Protein AF-A0AAN0MCK5-F1 (afdb_monomer_lite)

Secondary structure (DSSP, 8-state):
--EEEEEHHHHHHTHHHHHHHHTTS--EEEEGGGTSS-----HHHHHHTTT--SSEEEEE-S-HHHHHHHS-SEETTEES-EE---HHHHHHH-S--

Structure (mmCIF, N/CA/C/O backbone):
data_AF-A0AAN0MCK5-F1
#
_entry.id   AF-A0AAN0MCK5-F1
#
loop_
_atom_site.group_PDB
_atom_site.id
_atom_site.type_symbol
_atom_site.label_atom_id
_atom_site.label_alt_id
_atom_site.label_comp_id
_atom_site.label_asym_id
_atom_site.label_entity_id
_atom_site.label_seq_id
_atom_site.pdbx_PDB_ins_code
_atom_site.Cartn_x
_atom_site.Cartn_y
_atom_site.Cartn_z
_atom_site.occupancy
_atom_site.B_iso_or_equiv
_atom_site.auth_seq_id
_atom_site.auth_comp_id
_atom_site.auth_asym_id
_atom_site.auth_atom_id
_atom_site.pdbx_PDB_model_num
ATOM 1 N N . MET A 1 1 ? -9.909 -4.199 -9.784 1.00 79.94 1 MET A N 1
ATOM 2 C CA . MET A 1 1 ? -9.419 -4.441 -8.418 1.00 79.94 1 MET A CA 1
ATOM 3 C C . MET A 1 1 ? -8.508 -3.296 -8.024 1.00 79.94 1 MET A C 1
ATOM 5 O O . MET A 1 1 ? -7.675 -2.918 -8.843 1.00 79.94 1 MET A O 1
ATOM 9 N N . PRO A 1 2 ? -8.704 -2.712 -6.841 1.00 86.69 2 PRO A N 1
ATOM 10 C CA . PRO A 1 2 ? -7.856 -1.648 -6.333 1.00 86.69 2 PRO A CA 1
ATOM 11 C C . PRO A 1 2 ? -6.509 -2.187 -5.856 1.00 86.69 2 PRO A C 1
ATOM 13 O O . PRO A 1 2 ? -6.416 -3.113 -5.049 1.00 86.69 2 PRO A O 1
ATOM 16 N N . ILE A 1 3 ? -5.456 -1.566 -6.371 1.00 91.94 3 ILE A N 1
ATOM 17 C CA . ILE A 1 3 ? -4.081 -1.804 -5.962 1.00 91.94 3 ILE A CA 1
ATOM 18 C C . ILE A 1 3 ? -3.513 -0.448 -5.591 1.00 91.94 3 ILE A C 1
ATOM 20 O O . ILE A 1 3 ? -3.595 0.496 -6.378 1.00 91.94 3 ILE A O 1
ATOM 24 N N . VAL A 1 4 ? -2.951 -0.348 -4.395 1.00 95.50 4 VAL A N 1
ATOM 25 C CA . VAL A 1 4 ? -2.307 0.876 -3.935 1.00 95.50 4 VAL A CA 1
ATOM 26 C C . VAL A 1 4 ? -0.829 0.634 -3.698 1.00 95.50 4 VAL A C 1
ATOM 28 O O . VAL A 1 4 ? -0.400 -0.495 -3.446 1.00 95.50 4 VAL A O 1
ATOM 31 N N . ALA A 1 5 ? -0.054 1.704 -3.777 1.00 96.06 5 ALA A N 1
ATOM 32 C CA . ALA A 1 5 ? 1.369 1.689 -3.519 1.00 96.06 5 ALA A CA 1
ATOM 33 C C . ALA A 1 5 ? 1.747 2.710 -2.448 1.00 96.06 5 ALA A C 1
ATOM 35 O O . ALA A 1 5 ? 1.192 3.809 -2.391 1.00 96.06 5 ALA A O 1
ATOM 36 N N . MET A 1 6 ? 2.720 2.346 -1.622 1.00 97.31 6 MET A N 1
ATOM 37 C CA . MET A 1 6 ? 3.314 3.224 -0.617 1.00 97.31 6 MET A CA 1
ATOM 38 C C . MET A 1 6 ? 4.790 2.873 -0.392 1.00 97.31 6 MET A C 1
ATOM 40 O O . MET A 1 6 ? 5.194 1.745 -0.682 1.00 97.31 6 MET A O 1
ATOM 44 N N . PRO A 1 7 ? 5.612 3.796 0.126 1.00 97.19 7 PRO A N 1
ATOM 45 C CA . PRO A 1 7 ? 6.955 3.466 0.589 1.00 97.19 7 PRO A CA 1
ATOM 46 C C . PRO A 1 7 ? 6.937 2.424 1.719 1.00 97.19 7 PRO A C 1
ATOM 48 O O . PRO A 1 7 ? 6.007 2.374 2.525 1.00 97.19 7 PRO A O 1
ATOM 51 N N . GLU A 1 8 ? 7.988 1.616 1.830 1.00 96.12 8 GLU A N 1
ATOM 52 C CA . GLU A 1 8 ? 8.149 0.614 2.895 1.00 96.12 8 GLU A CA 1
ATOM 53 C C . GLU A 1 8 ? 8.065 1.203 4.312 1.00 96.12 8 GLU A C 1
ATOM 55 O O . GLU A 1 8 ? 7.480 0.595 5.216 1.00 96.12 8 GLU A O 1
ATOM 60 N N . GLN A 1 9 ? 8.588 2.412 4.515 1.00 97.25 9 GLN A N 1
ATOM 61 C CA . GLN A 1 9 ? 8.455 3.116 5.792 1.00 97.25 9 GLN A CA 1
ATOM 62 C C . GLN A 1 9 ? 6.996 3.466 6.108 1.00 97.25 9 GLN A C 1
ATOM 64 O O . GLN A 1 9 ? 6.540 3.245 7.233 1.00 97.25 9 GLN A O 1
ATOM 69 N N . THR A 1 10 ? 6.233 3.915 5.108 1.00 97.56 10 THR A N 1
ATOM 70 C CA . THR A 1 10 ? 4.795 4.169 5.250 1.00 97.56 10 THR A CA 1
ATOM 71 C C . THR A 1 10 ? 4.031 2.882 5.557 1.00 97.56 10 THR A C 1
ATOM 73 O O . THR A 1 10 ? 3.201 2.866 6.465 1.00 97.56 10 THR A O 1
ATOM 76 N N . LEU A 1 11 ? 4.361 1.777 4.878 1.00 97.25 11 LEU A N 1
ATOM 77 C CA . LEU A 1 11 ? 3.793 0.460 5.179 1.00 97.25 11 LEU A CA 1
ATOM 78 C C . LEU A 1 11 ? 4.056 0.064 6.639 1.00 97.25 11 LEU A C 1
ATOM 80 O O . LEU A 1 11 ? 3.148 -0.387 7.331 1.00 97.25 11 LEU A O 1
ATOM 84 N N . SER A 1 12 ? 5.287 0.257 7.117 1.00 97.06 12 SER A N 1
ATOM 85 C CA . SER A 1 12 ? 5.683 -0.071 8.491 1.00 97.06 12 SER A CA 1
ATOM 86 C C . SER A 1 12 ? 4.895 0.740 9.520 1.00 97.06 12 SER A C 1
ATOM 88 O O . SER A 1 12 ? 4.426 0.184 10.510 1.00 97.06 12 SER A O 1
ATOM 90 N N . ARG A 1 13 ? 4.674 2.033 9.255 1.00 96.38 13 ARG A N 1
ATOM 91 C CA . ARG A 1 13 ? 3.826 2.909 10.080 1.00 96.38 13 ARG A CA 1
ATOM 92 C C . ARG A 1 13 ? 2.366 2.448 10.122 1.00 96.38 13 ARG A C 1
ATOM 94 O O . ARG A 1 13 ? 1.700 2.622 11.137 1.00 96.38 13 ARG A O 1
ATOM 101 N N . LEU A 1 14 ? 1.865 1.878 9.029 1.00 96.88 14 LEU A N 1
ATOM 102 C CA . LEU A 1 14 ? 0.476 1.434 8.886 1.00 96.88 14 LEU A CA 1
ATOM 103 C C . LEU A 1 14 ? 0.268 -0.053 9.209 1.00 96.88 14 LEU A C 1
ATOM 105 O O . LEU A 1 14 ? -0.859 -0.539 9.084 1.00 96.88 14 LEU A O 1
ATOM 109 N N . ARG A 1 15 ? 1.318 -0.771 9.637 1.00 96.56 15 ARG A N 1
ATOM 110 C CA . ARG A 1 15 ? 1.312 -2.230 9.825 1.00 96.56 15 ARG A CA 1
ATOM 111 C C . ARG A 1 15 ? 0.138 -2.700 10.678 1.00 96.56 15 ARG A C 1
ATOM 113 O O . ARG A 1 15 ? -0.629 -3.532 10.212 1.00 96.56 15 ARG A O 1
ATOM 120 N N . ASP A 1 16 ? -0.059 -2.115 11.856 1.00 97.25 16 ASP A N 1
ATOM 121 C CA . ASP A 1 16 ? -1.120 -2.542 12.777 1.00 97.25 16 ASP A CA 1
ATOM 122 C C . ASP A 1 16 ? -2.524 -2.398 12.166 1.00 97.25 16 ASP A C 1
ATOM 124 O O . ASP A 1 16 ? -3.390 -3.252 12.360 1.00 97.25 16 ASP A O 1
ATOM 128 N N . ARG A 1 17 ? -2.755 -1.338 11.379 1.00 96.69 17 ARG A N 1
ATOM 129 C CA . ARG A 1 17 ? -4.041 -1.092 10.702 1.00 96.69 17 ARG A CA 1
ATOM 130 C C . ARG A 1 17 ? -4.261 -2.064 9.549 1.00 96.69 17 ARG A C 1
ATOM 132 O O . ARG A 1 17 ? -5.376 -2.550 9.373 1.00 96.69 17 ARG A O 1
ATOM 139 N N . LEU A 1 18 ? -3.212 -2.362 8.782 1.00 96.3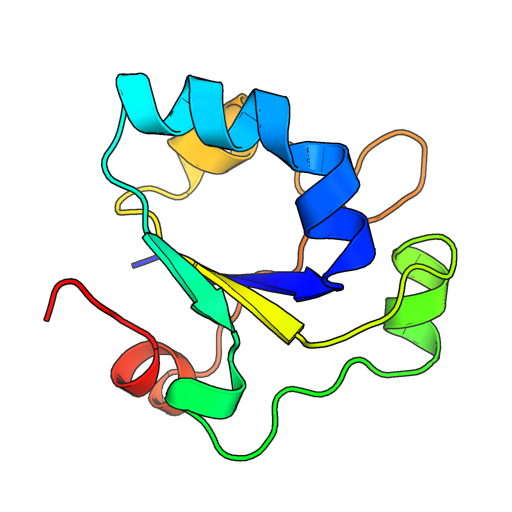1 18 LEU A N 1
ATOM 140 C CA . LEU A 1 18 ? -3.255 -3.360 7.710 1.00 96.31 18 LEU A CA 1
ATOM 141 C C . LEU A 1 18 ? -3.476 -4.769 8.270 1.00 96.31 18 LEU A C 1
ATOM 143 O O . LEU A 1 18 ? -4.288 -5.519 7.731 1.00 96.31 18 LEU A O 1
ATOM 147 N N . ASP A 1 19 ? -2.827 -5.103 9.384 1.00 96.25 19 ASP A N 1
ATOM 148 C CA . ASP A 1 19 ? -3.004 -6.380 10.072 1.00 96.25 19 ASP A CA 1
ATOM 149 C C . ASP A 1 19 ? -4.425 -6.503 10.646 1.00 96.25 19 ASP A C 1
ATOM 151 O O . ASP A 1 19 ? -5.029 -7.574 10.591 1.00 96.25 19 ASP A O 1
ATOM 155 N N . ASP A 1 20 ? -5.021 -5.417 11.141 1.00 96.38 20 ASP A N 1
ATOM 156 C CA . ASP A 1 20 ? -6.421 -5.414 11.574 1.00 96.38 20 ASP A CA 1
ATOM 157 C C . ASP A 1 20 ? -7.420 -5.481 10.402 1.00 96.38 20 ASP A C 1
ATOM 159 O O . ASP A 1 20 ? -8.464 -6.135 10.488 1.00 96.38 20 ASP A O 1
ATOM 163 N N . LEU A 1 21 ? -7.108 -4.841 9.273 1.00 95.31 21 LEU A N 1
ATOM 164 C CA . LEU A 1 21 ? -7.878 -4.969 8.034 1.00 95.31 21 LEU A CA 1
ATOM 165 C C . LEU A 1 21 ? -7.843 -6.414 7.503 1.00 95.31 21 LEU A C 1
ATOM 167 O O . LEU A 1 21 ? -8.885 -6.940 7.112 1.00 95.31 21 LEU A O 1
ATOM 171 N N . SER A 1 22 ? -6.691 -7.088 7.597 1.00 95.00 22 SER A N 1
ATOM 172 C CA . SER A 1 22 ? -6.479 -8.475 7.140 1.00 95.00 22 SER A CA 1
ATOM 173 C C . SER A 1 22 ? -7.397 -9.510 7.776 1.00 95.00 22 SER A C 1
ATOM 175 O O . SER A 1 22 ? -7.682 -10.553 7.192 1.00 95.00 22 SER A O 1
ATOM 177 N N . LYS A 1 23 ? -7.888 -9.214 8.981 1.00 95.19 23 LYS A N 1
ATOM 178 C CA . LYS A 1 23 ? -8.811 -10.081 9.720 1.00 95.19 23 LYS A CA 1
ATOM 179 C C . LYS A 1 23 ? -10.238 -10.008 9.180 1.00 95.19 23 LYS A C 1
ATOM 181 O O . LYS A 1 23 ? -11.054 -10.861 9.517 1.00 95.19 23 LYS A O 1
ATOM 186 N N . ARG A 1 24 ? -10.558 -8.964 8.409 1.00 93.88 24 ARG A N 1
ATOM 187 C CA . ARG A 1 24 ? -11.919 -8.630 7.957 1.00 93.88 24 ARG A CA 1
ATOM 188 C C . ARG A 1 24 ? -12.092 -8.786 6.455 1.00 93.88 24 ARG A C 1
ATOM 190 O O . ARG A 1 24 ? -13.170 -9.167 6.013 1.00 93.88 24 ARG A O 1
ATOM 197 N N . VAL A 1 25 ? -11.046 -8.503 5.684 1.00 93.25 25 VAL A N 1
ATOM 198 C CA . VAL A 1 25 ? -11.047 -8.625 4.225 1.00 93.25 25 VAL A CA 1
ATOM 199 C C . VAL A 1 25 ? -9.776 -9.315 3.757 1.00 93.25 25 VAL A C 1
ATOM 201 O O . VAL A 1 25 ? -8.731 -9.229 4.403 1.00 93.25 25 VAL A O 1
ATOM 204 N N . ALA A 1 26 ? -9.853 -9.978 2.605 1.00 92.31 26 ALA A N 1
ATOM 205 C CA . ALA A 1 26 ? -8.651 -10.455 1.942 1.00 92.31 26 ALA A CA 1
ATOM 206 C C . ALA A 1 26 ? -7.759 -9.252 1.593 1.00 92.31 26 ALA A C 1
ATOM 208 O O . ALA A 1 26 ? -8.224 -8.292 0.984 1.00 92.31 26 ALA A O 1
ATOM 209 N N . LEU A 1 27 ? -6.478 -9.311 1.948 1.00 94.31 27 LEU A N 1
ATOM 210 C CA . LEU A 1 27 ? -5.465 -8.428 1.383 1.00 94.31 27 LEU A CA 1
ATOM 211 C C . LEU A 1 27 ? -4.199 -9.212 1.078 1.00 94.31 27 LEU A C 1
ATOM 213 O O . LEU A 1 27 ? -3.917 -10.232 1.708 1.00 94.31 27 LEU A O 1
ATOM 217 N N . GLN A 1 28 ? -3.401 -8.676 0.164 1.00 94.62 28 GLN A N 1
ATOM 218 C CA . GLN A 1 28 ? -2.017 -9.090 -0.000 1.00 94.62 28 GLN A CA 1
ATOM 219 C C . GLN A 1 28 ? -1.090 -7.884 0.012 1.00 94.62 28 GLN A C 1
ATOM 221 O O . GLN A 1 28 ? -1.398 -6.846 -0.573 1.00 94.62 28 GLN A O 1
ATOM 226 N N . VAL A 1 29 ? 0.056 -8.057 0.668 1.00 94.44 29 VAL A N 1
ATOM 227 C CA . VAL A 1 29 ? 1.115 -7.054 0.775 1.00 94.44 29 VAL A CA 1
ATOM 228 C C . VAL A 1 29 ? 2.410 -7.657 0.260 1.00 94.44 29 VAL A C 1
ATOM 230 O O . VAL A 1 29 ? 2.816 -8.723 0.721 1.00 94.44 29 VAL A O 1
ATOM 233 N N . PHE A 1 30 ? 3.064 -6.993 -0.687 1.00 94.31 30 PHE A N 1
ATOM 234 C CA . PHE A 1 30 ? 4.323 -7.463 -1.268 1.00 94.31 30 PHE A CA 1
ATOM 235 C C . PHE A 1 30 ? 5.117 -6.299 -1.873 1.00 94.31 30 PHE A C 1
ATOM 237 O O . PHE A 1 30 ? 4.560 -5.244 -2.166 1.00 94.31 30 PHE A O 1
ATOM 244 N N . ALA A 1 31 ? 6.426 -6.473 -2.053 1.00 92.75 31 ALA A N 1
ATOM 245 C CA . ALA A 1 31 ? 7.264 -5.471 -2.709 1.00 92.75 31 ALA A CA 1
ATOM 246 C C . ALA A 1 31 ? 7.004 -5.458 -4.225 1.00 92.75 31 ALA A C 1
ATOM 248 O O . ALA A 1 31 ? 6.888 -6.514 -4.851 1.00 92.75 31 ALA A O 1
ATOM 249 N N . ALA A 1 32 ? 6.890 -4.274 -4.828 1.00 90.12 32 ALA A N 1
ATOM 250 C CA . ALA A 1 32 ? 6.539 -4.115 -6.239 1.00 90.12 32 ALA A CA 1
ATOM 251 C C . ALA A 1 32 ? 7.560 -4.776 -7.177 1.00 90.12 32 ALA A C 1
ATOM 253 O O . ALA A 1 32 ? 7.177 -5.379 -8.181 1.00 90.12 32 ALA A O 1
ATOM 254 N N . ASP A 1 33 ? 8.844 -4.699 -6.827 1.00 86.75 33 ASP A N 1
ATOM 255 C CA . ASP A 1 33 ? 9.976 -5.230 -7.596 1.00 86.75 33 ASP A CA 1
ATOM 256 C C . ASP A 1 33 ? 9.934 -6.753 -7.800 1.00 86.75 33 ASP A C 1
ATOM 258 O O . ASP A 1 33 ? 10.526 -7.273 -8.745 1.00 86.75 33 ASP A O 1
ATOM 262 N N . THR A 1 34 ? 9.155 -7.470 -6.988 1.00 82.06 34 THR A N 1
ATOM 263 C CA . THR A 1 34 ? 8.904 -8.907 -7.162 1.00 82.06 34 THR A CA 1
ATOM 264 C C . THR A 1 34 ? 8.077 -9.235 -8.409 1.00 82.06 34 THR A C 1
ATOM 266 O O . THR A 1 34 ? 8.135 -10.362 -8.903 1.00 82.06 34 THR A O 1
ATOM 269 N N .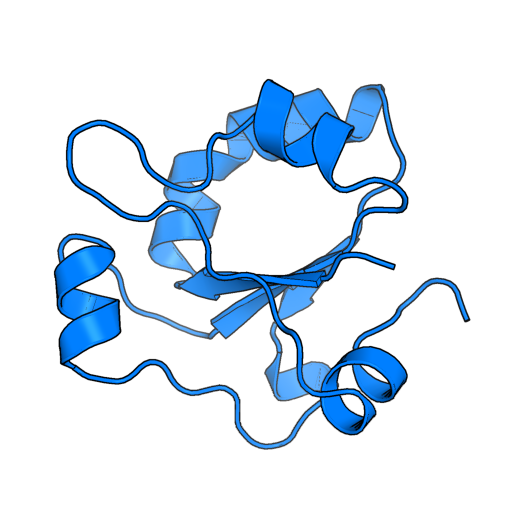 LYS A 1 35 ? 7.304 -8.272 -8.933 1.00 80.06 35 LYS A N 1
ATOM 270 C CA . LYS A 1 35 ? 6.355 -8.479 -10.044 1.00 80.06 35 LYS A CA 1
ATOM 271 C C . LYS A 1 35 ? 6.481 -7.457 -11.176 1.00 80.06 35 LYS A C 1
ATOM 273 O O . LYS A 1 35 ? 6.159 -7.768 -12.326 1.00 80.06 35 LYS A O 1
ATOM 278 N N . VAL A 1 36 ? 6.935 -6.236 -10.890 1.00 79.94 36 VAL A N 1
ATOM 279 C CA . V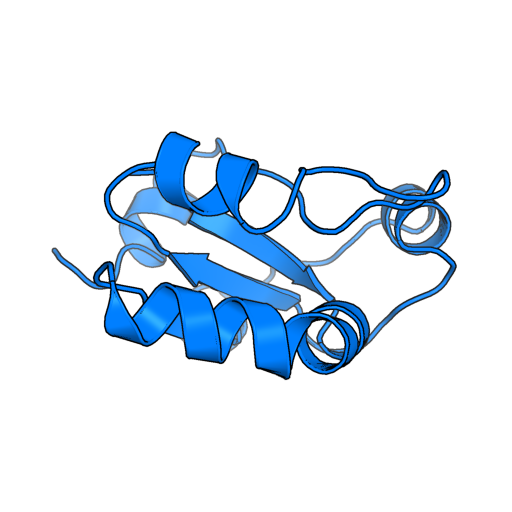AL A 1 36 ? 7.158 -5.187 -11.893 1.00 79.94 36 VAL A CA 1
ATOM 280 C C . VAL A 1 36 ? 8.567 -4.603 -11.766 1.00 79.94 36 VAL A C 1
ATOM 282 O O . VAL A 1 36 ? 9.019 -4.336 -10.663 1.00 79.94 36 VAL A O 1
ATOM 285 N N . PRO A 1 37 ? 9.274 -4.364 -12.884 1.00 70.75 37 PRO A N 1
ATOM 286 C CA . PRO A 1 37 ? 10.699 -4.025 -12.853 1.00 70.75 37 PRO A CA 1
ATOM 287 C C . PRO A 1 37 ? 11.025 -2.635 -12.285 1.00 70.75 37 PRO A C 1
ATOM 289 O O . PRO A 1 37 ? 12.172 -2.395 -11.929 1.00 70.75 37 PRO A O 1
ATOM 292 N N . ALA A 1 38 ? 10.063 -1.710 -12.220 1.00 72.38 38 ALA A N 1
ATOM 293 C CA . ALA A 1 38 ? 10.273 -0.402 -11.608 1.00 72.38 38 ALA A CA 1
ATOM 294 C C . ALA A 1 38 ? 8.938 0.227 -11.192 1.00 72.38 38 ALA A C 1
ATOM 296 O O . ALA A 1 38 ? 8.140 0.623 -12.043 1.00 72.38 38 ALA A O 1
ATOM 297 N N . LEU A 1 39 ? 8.723 0.345 -9.883 1.00 85.94 39 LEU A N 1
ATOM 298 C CA . LEU A 1 39 ? 7.760 1.267 -9.291 1.00 85.94 39 LEU A CA 1
ATOM 299 C C . LEU A 1 39 ? 8.566 2.194 -8.377 1.00 85.94 39 LEU A C 1
ATOM 301 O O . LEU A 1 39 ? 9.119 1.744 -7.378 1.00 85.94 39 LEU A O 1
ATOM 305 N N . ILE A 1 40 ? 8.715 3.454 -8.778 1.00 88.56 40 ILE A N 1
ATOM 306 C CA . ILE A 1 40 ? 9.581 4.431 -8.110 1.00 88.56 40 ILE A CA 1
ATOM 307 C C . ILE A 1 40 ? 8.749 5.675 -7.833 1.00 88.56 40 ILE A C 1
ATOM 309 O O . ILE A 1 40 ? 8.133 6.210 -8.752 1.00 88.56 40 ILE A O 1
ATOM 313 N N . PHE A 1 41 ? 8.766 6.139 -6.586 1.00 91.88 41 PHE A N 1
ATOM 314 C CA . PHE A 1 41 ? 8.139 7.400 -6.208 1.00 91.88 41 PHE A CA 1
ATOM 315 C C . PHE A 1 41 ? 9.020 8.581 -6.618 1.00 91.88 41 PHE A C 1
ATOM 317 O O . PHE A 1 41 ? 10.238 8.589 -6.420 1.00 91.88 41 PHE A O 1
ATOM 324 N N . THR A 1 42 ? 8.393 9.594 -7.198 1.00 93.88 42 THR A N 1
ATOM 325 C CA . THR A 1 42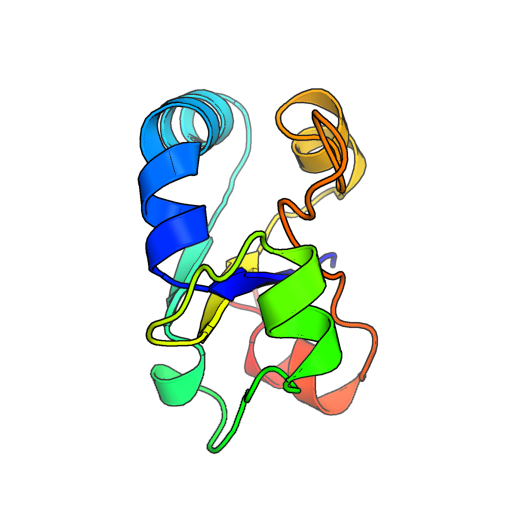 ? 9.006 10.885 -7.503 1.00 93.88 42 THR A CA 1
ATOM 326 C C . THR A 1 42 ? 9.366 11.638 -6.222 1.00 93.88 42 THR A C 1
ATOM 328 O O . THR A 1 42 ? 8.787 11.412 -5.162 1.00 93.88 42 THR A O 1
ATOM 331 N N . SER A 1 43 ? 10.278 12.611 -6.308 1.00 94.38 43 SER A N 1
ATOM 332 C CA . SER A 1 43 ? 10.641 13.443 -5.149 1.00 94.38 43 SER A CA 1
ATOM 333 C C . SER A 1 43 ? 9.443 14.188 -4.546 1.00 94.38 43 SER A C 1
ATOM 335 O O . SER A 1 43 ? 9.390 14.374 -3.333 1.00 94.38 43 SER A O 1
ATOM 337 N N . SER A 1 44 ? 8.475 14.592 -5.376 1.00 95.19 44 SER A N 1
ATOM 338 C CA . SER A 1 44 ? 7.223 15.206 -4.922 1.00 95.19 44 SER A CA 1
ATOM 339 C C . SER A 1 44 ? 6.338 14.233 -4.149 1.00 95.19 44 SER A C 1
ATOM 341 O O . SER A 1 44 ? 5.789 14.609 -3.119 1.00 95.19 44 SER A O 1
ATOM 343 N N . GLU A 1 45 ? 6.223 12.985 -4.607 1.00 94.62 45 GLU A N 1
ATOM 344 C CA . GLU A 1 45 ? 5.452 11.958 -3.900 1.00 94.62 45 GLU A CA 1
ATOM 345 C C . GLU A 1 45 ? 6.123 11.605 -2.576 1.00 94.62 45 GLU A C 1
ATOM 347 O O . GLU A 1 45 ? 5.463 11.623 -1.544 1.00 94.62 45 GLU A O 1
ATOM 352 N N . THR A 1 46 ? 7.444 11.403 -2.562 1.00 95.06 46 THR A N 1
ATOM 353 C CA . THR A 1 46 ? 8.211 11.175 -1.328 1.00 95.06 46 THR A CA 1
ATOM 354 C C . THR A 1 46 ? 7.997 12.299 -0.312 1.00 95.06 46 THR A C 1
ATOM 356 O O . THR A 1 46 ? 7.781 12.035 0.870 1.00 95.06 46 THR A O 1
ATOM 359 N N . ALA A 1 47 ? 7.995 13.563 -0.752 1.00 96.19 47 ALA A N 1
ATOM 360 C CA . ALA A 1 47 ? 7.682 14.692 0.124 1.00 96.19 47 ALA A CA 1
ATOM 361 C C . ALA A 1 47 ? 6.239 14.628 0.658 1.00 96.19 47 ALA A C 1
ATOM 363 O O . ALA A 1 47 ? 6.014 14.883 1.841 1.00 96.19 47 ALA A O 1
ATOM 364 N N . ALA A 1 48 ? 5.274 14.238 -0.180 1.00 96.69 48 ALA A N 1
ATOM 365 C CA . ALA A 1 48 ? 3.877 14.064 0.214 1.00 96.69 48 ALA A CA 1
ATOM 366 C C . ALA A 1 48 ? 3.672 12.894 1.198 1.00 96.69 48 ALA A C 1
ATOM 368 O O . ALA A 1 48 ? 2.800 12.971 2.060 1.00 96.69 48 ALA A O 1
ATOM 369 N N . PHE A 1 49 ? 4.515 11.860 1.156 1.00 96.69 49 PHE A N 1
ATOM 370 C CA . PHE A 1 49 ? 4.593 10.810 2.181 1.00 96.69 49 PHE A CA 1
ATOM 371 C C . PHE A 1 49 ? 5.320 11.257 3.467 1.00 96.69 49 PHE A C 1
ATOM 373 O O . PHE A 1 49 ? 5.580 10.451 4.354 1.00 96.69 49 PHE A O 1
ATOM 380 N N . GLY A 1 50 ? 5.662 12.542 3.611 1.00 95.44 50 GLY A N 1
ATOM 381 C CA . GLY A 1 50 ? 6.379 13.056 4.782 1.00 95.44 50 GLY A CA 1
ATOM 382 C C . GLY A 1 50 ? 7.875 12.731 4.791 1.00 95.44 50 GLY A C 1
ATOM 383 O O . GLY A 1 50 ? 8.499 12.804 5.847 1.00 95.44 50 GLY A O 1
ATOM 384 N N . GLY A 1 51 ? 8.444 12.392 3.632 1.00 94.94 51 GLY A N 1
ATOM 385 C CA . GLY A 1 51 ? 9.836 11.971 3.479 1.00 94.94 51 GLY A CA 1
ATOM 386 C C . GLY A 1 51 ? 10.051 10.459 3.578 1.00 94.94 51 GLY A C 1
ATOM 387 O O . GLY A 1 51 ? 11.197 10.025 3.442 1.00 94.94 51 GLY A O 1
ATOM 388 N N . ASP A 1 52 ? 8.984 9.676 3.788 1.00 95.50 52 ASP A N 1
ATOM 389 C CA . ASP A 1 52 ? 9.060 8.216 3.865 1.00 95.50 52 ASP A CA 1
ATOM 390 C C . ASP A 1 52 ? 9.627 7.631 2.561 1.00 95.50 52 ASP A C 1
ATOM 392 O O . ASP A 1 52 ? 9.242 8.006 1.450 1.00 95.50 52 ASP A O 1
ATOM 396 N N . ASN A 1 53 ? 10.553 6.687 2.700 1.00 92.94 53 ASN A N 1
ATOM 397 C CA . ASN A 1 53 ? 11.265 6.051 1.599 1.00 92.94 53 ASN A CA 1
ATOM 398 C C . ASN A 1 53 ? 11.333 4.520 1.767 1.00 92.94 53 ASN A C 1
ATOM 400 O O . ASN A 1 53 ? 10.635 3.931 2.595 1.00 92.94 53 ASN A O 1
ATOM 404 N N . GLY A 1 54 ? 12.148 3.876 0.931 1.00 90.75 54 GLY A N 1
ATOM 405 C CA . GLY A 1 54 ? 12.315 2.425 0.882 1.00 90.75 54 GLY A CA 1
ATOM 406 C C . GLY A 1 54 ? 11.750 1.824 -0.400 1.00 90.75 54 GLY A C 1
ATOM 407 O O . GLY A 1 54 ? 11.430 2.546 -1.350 1.00 90.75 54 GLY A O 1
ATOM 408 N N . ALA A 1 55 ? 11.650 0.496 -0.434 1.00 92.44 55 ALA A N 1
ATOM 409 C CA . ALA A 1 55 ? 11.045 -0.195 -1.565 1.00 92.44 55 ALA A CA 1
ATOM 410 C C . ALA A 1 55 ? 9.577 0.227 -1.732 1.00 92.44 55 ALA A C 1
ATOM 412 O O . ALA A 1 55 ? 8.886 0.541 -0.758 1.00 92.44 55 ALA A O 1
ATOM 413 N N . ALA A 1 56 ? 9.087 0.234 -2.972 1.00 94.38 56 ALA A N 1
ATOM 414 C CA . ALA A 1 56 ? 7.674 0.466 -3.211 1.00 94.38 56 ALA A CA 1
ATOM 415 C C . ALA A 1 56 ? 6.886 -0.789 -2.828 1.00 94.38 56 ALA A C 1
ATOM 417 O O . ALA A 1 56 ? 7.052 -1.852 -3.426 1.00 94.38 56 ALA A O 1
ATOM 418 N N . MET A 1 57 ? 6.034 -0.657 -1.821 1.00 96.06 57 MET A N 1
ATOM 419 C CA . MET A 1 57 ? 5.189 -1.723 -1.310 1.00 96.06 57 MET A CA 1
ATOM 420 C C . MET A 1 57 ? 3.809 -1.618 -1.929 1.00 96.06 57 MET A C 1
ATOM 422 O O . MET A 1 57 ? 3.234 -0.534 -2.016 1.00 96.06 57 MET A O 1
ATOM 426 N N . VAL A 1 58 ? 3.279 -2.758 -2.346 1.00 95.69 58 VAL A N 1
ATOM 427 C CA . VAL A 1 58 ? 1.968 -2.884 -2.965 1.00 95.69 58 VAL A CA 1
ATOM 428 C C . VAL A 1 58 ? 1.010 -3.512 -1.972 1.00 95.69 58 VAL A C 1
ATOM 430 O O . VAL A 1 58 ? 1.330 -4.528 -1.354 1.00 95.69 58 VAL A O 1
ATOM 433 N N . VAL A 1 59 ? -0.172 -2.914 -1.851 1.00 95.88 59 VAL A N 1
ATOM 434 C CA . VAL A 1 59 ? -1.305 -3.462 -1.109 1.00 95.88 59 VAL A CA 1
ATOM 435 C C . VAL A 1 59 ? -2.446 -3.682 -2.095 1.00 95.88 59 VAL A C 1
ATOM 437 O O . VAL A 1 59 ? -2.968 -2.734 -2.684 1.00 95.88 59 VAL A O 1
ATOM 440 N N . ALA A 1 60 ? -2.806 -4.947 -2.298 1.00 94.69 60 ALA A N 1
ATOM 441 C CA . ALA A 1 60 ? -3.924 -5.352 -3.140 1.00 94.69 60 ALA A CA 1
ATOM 442 C C . ALA A 1 60 ? -5.103 -5.771 -2.259 1.00 94.69 60 ALA A C 1
ATOM 444 O O . ALA A 1 60 ? -4.949 -6.629 -1.383 1.00 94.69 60 ALA A O 1
ATOM 445 N N . VAL A 1 61 ? -6.270 -5.180 -2.510 1.00 93.56 61 VAL A N 1
ATOM 446 C CA . VAL A 1 61 ? -7.526 -5.477 -1.807 1.00 93.56 61 VAL A CA 1
ATOM 447 C C . VAL A 1 61 ? -8.651 -5.705 -2.828 1.00 93.56 61 VAL A C 1
ATOM 449 O O . VAL A 1 61 ? -8.601 -5.137 -3.918 1.00 93.56 61 VAL A O 1
ATOM 452 N N . PRO A 1 62 ? -9.673 -6.525 -2.526 1.00 89.75 62 PRO A N 1
ATOM 453 C CA . PRO A 1 62 ? -10.812 -6.730 -3.421 1.00 89.75 62 PRO A CA 1
ATOM 454 C C . PRO A 1 62 ? -11.633 -5.455 -3.650 1.00 89.75 62 PRO A C 1
ATOM 456 O O . PRO A 1 62 ? -12.064 -5.190 -4.773 1.00 89.75 62 PRO A O 1
ATOM 459 N N . GLU A 1 63 ? -11.810 -4.658 -2.593 1.00 90.56 63 GLU A N 1
ATOM 460 C CA . GLU A 1 63 ? -12.675 -3.475 -2.551 1.00 90.56 63 GLU A CA 1
ATOM 461 C C . GLU A 1 63 ? -11.930 -2.288 -1.934 1.00 90.56 63 GLU A C 1
ATOM 463 O O . GLU A 1 63 ? -11.311 -2.415 -0.876 1.00 90.56 63 GLU A O 1
ATOM 468 N N . LEU A 1 64 ? -11.982 -1.130 -2.601 1.00 91.06 64 LEU A N 1
ATOM 469 C CA . LEU A 1 64 ? -11.191 0.046 -2.222 1.00 91.06 64 LEU A CA 1
ATOM 470 C C . LEU A 1 64 ? -11.766 0.676 -0.958 1.00 91.06 64 LEU A C 1
ATOM 472 O O . LEU A 1 64 ? -11.014 1.046 -0.064 1.00 91.06 64 LEU A O 1
ATOM 476 N N . ASP A 1 65 ? -13.092 0.698 -0.859 1.00 93.88 65 ASP A N 1
ATOM 477 C CA . ASP A 1 65 ? -13.839 1.241 0.270 1.00 93.88 65 ASP A CA 1
ATOM 478 C C . ASP A 1 65 ? -13.413 0.594 1.595 1.00 93.88 65 ASP A C 1
ATOM 480 O O . ASP A 1 65 ? -13.316 1.266 2.621 1.00 93.88 65 ASP A O 1
ATOM 484 N N . ALA A 1 66 ? -13.108 -0.709 1.599 1.00 93.00 66 ALA A N 1
ATOM 485 C CA . ALA A 1 66 ? -12.625 -1.394 2.797 1.00 93.00 66 ALA A CA 1
ATOM 486 C C . ALA A 1 66 ? -11.260 -0.857 3.259 1.00 93.00 66 ALA A C 1
ATOM 488 O O . ALA A 1 66 ? -11.037 -0.693 4.460 1.00 93.00 66 ALA A O 1
ATOM 489 N N . LEU A 1 67 ? -10.364 -0.560 2.312 1.00 95.06 67 LEU A N 1
ATOM 490 C CA . LEU A 1 67 ? -9.077 0.062 2.603 1.00 95.06 67 LEU A CA 1
ATOM 491 C C . LEU A 1 67 ? -9.259 1.513 3.043 1.00 95.06 67 LEU A C 1
ATOM 493 O O . LEU A 1 67 ? -8.750 1.858 4.099 1.00 95.06 67 LEU A O 1
ATOM 497 N N . GLU A 1 68 ? -10.013 2.324 2.300 1.00 95.06 68 GLU A N 1
ATOM 498 C CA . GLU A 1 68 ? -10.224 3.749 2.594 1.00 95.06 68 GLU A CA 1
ATOM 499 C C . GLU A 1 68 ? -10.857 3.982 3.971 1.00 95.06 68 GLU A C 1
ATOM 501 O O . GLU A 1 68 ? -10.447 4.887 4.700 1.00 95.06 68 GLU A O 1
ATOM 506 N N . ASN A 1 69 ? -11.804 3.127 4.370 1.00 94.12 69 ASN A N 1
ATOM 507 C CA . ASN A 1 69 ? -12.419 3.184 5.696 1.00 94.12 69 ASN A CA 1
ATOM 508 C C . ASN A 1 69 ? -11.432 2.843 6.825 1.00 94.12 69 ASN A C 1
ATOM 510 O O . ASN A 1 69 ? -11.546 3.375 7.929 1.00 94.12 69 ASN A O 1
ATOM 514 N N . ALA A 1 70 ? -10.480 1.939 6.580 1.00 95.06 70 ALA A N 1
ATOM 515 C CA . ALA A 1 70 ? -9.483 1.548 7.575 1.00 95.06 70 ALA A CA 1
ATOM 516 C C . ALA A 1 70 ? -8.271 2.490 7.592 1.00 95.06 70 ALA A C 1
ATOM 518 O O . ALA A 1 70 ? -7.681 2.728 8.649 1.00 95.06 70 ALA A O 1
ATOM 519 N N . ILE A 1 71 ? -7.887 3.001 6.425 1.00 96.31 71 ILE A N 1
ATOM 520 C CA . ILE A 1 71 ? -6.712 3.818 6.141 1.00 96.31 71 ILE A CA 1
ATOM 521 C C . ILE A 1 71 ? -7.126 4.815 5.052 1.00 96.31 71 ILE A C 1
ATOM 523 O O . ILE A 1 71 ? -7.203 4.429 3.891 1.00 96.31 71 ILE A O 1
ATOM 527 N N . PRO A 1 72 ? -7.373 6.095 5.374 1.00 96.06 72 PRO A N 1
ATOM 528 C CA . PRO A 1 72 ? -7.660 7.081 4.342 1.00 96.06 72 PRO A CA 1
ATOM 529 C C . PRO A 1 72 ? -6.408 7.310 3.486 1.00 96.06 72 PRO A C 1
ATOM 531 O O . PRO A 1 72 ? -5.284 7.207 3.987 1.00 96.06 72 PRO A O 1
ATOM 534 N N . ALA A 1 73 ? -6.587 7.682 2.215 1.00 96.19 73 ALA A N 1
ATOM 535 C CA . ALA A 1 73 ? -5.478 7.936 1.285 1.00 96.19 73 ALA A CA 1
ATOM 536 C C . ALA A 1 73 ? -4.477 8.988 1.804 1.00 96.19 73 ALA A C 1
ATOM 538 O O . ALA A 1 73 ? -3.285 8.927 1.495 1.00 96.19 73 ALA A O 1
ATOM 539 N N . SER A 1 74 ? -4.947 9.913 2.643 1.00 96.31 74 SER A N 1
ATOM 540 C CA . SER A 1 74 ? -4.130 10.897 3.349 1.00 96.31 74 SER A CA 1
ATOM 541 C C . SER A 1 74 ? -4.623 11.124 4.776 1.00 96.31 74 SER A C 1
ATOM 543 O O . SER A 1 74 ? -5.830 11.128 5.014 1.00 96.31 74 SER A O 1
ATOM 545 N N . GLU A 1 75 ? -3.705 11.392 5.699 1.00 94.50 75 GLU A N 1
ATOM 546 C CA . GLU A 1 75 ? -3.977 11.682 7.110 1.00 94.50 75 GLU A CA 1
ATOM 547 C C . GLU A 1 75 ? -2.911 12.651 7.642 1.00 94.50 75 GLU A C 1
ATOM 549 O O . GLU A 1 75 ? -1.749 12.569 7.243 1.00 94.50 75 GLU A O 1
ATOM 554 N N . ASP A 1 76 ? -3.304 13.612 8.482 1.00 92.56 76 ASP A N 1
ATOM 555 C CA . ASP A 1 76 ? -2.400 14.613 9.081 1.00 92.56 76 ASP A CA 1
ATOM 556 C C . ASP A 1 76 ? -1.495 15.354 8.073 1.00 92.56 76 ASP A C 1
ATOM 558 O O . ASP A 1 76 ? -0.336 15.678 8.342 1.00 92.56 76 ASP A O 1
ATOM 562 N N . GLY A 1 77 ? -2.028 15.619 6.875 1.00 92.50 77 GLY A N 1
ATOM 563 C CA . GLY A 1 77 ? -1.309 16.310 5.801 1.00 92.50 77 GLY A CA 1
ATOM 564 C C . GLY A 1 77 ? -0.263 15.456 5.077 1.00 92.50 77 GLY A C 1
ATOM 565 O O . GLY A 1 77 ? 0.567 16.011 4.358 1.00 92.50 77 GLY A O 1
ATOM 566 N N . ARG A 1 78 ? -0.287 14.129 5.251 1.00 95.25 78 ARG A N 1
ATOM 567 C CA . ARG A 1 78 ? 0.613 13.176 4.585 1.00 95.25 78 ARG A CA 1
ATOM 568 C C . ARG A 1 78 ? -0.168 12.121 3.816 1.00 95.25 78 ARG A C 1
ATOM 570 O O . ARG A 1 78 ? -1.273 11.754 4.207 1.00 95.25 78 ARG A O 1
ATOM 577 N N . LEU A 1 79 ? 0.420 11.602 2.743 1.00 97.50 79 LEU A N 1
ATOM 578 C CA . LEU A 1 79 ? -0.106 10.440 2.035 1.00 97.50 79 LEU A CA 1
ATOM 579 C C . LEU A 1 79 ? 0.133 9.160 2.843 1.00 97.50 79 LEU A C 1
ATOM 581 O O . LEU A 1 79 ? 1.180 8.970 3.462 1.00 97.50 79 LEU A O 1
ATOM 585 N N . ASN A 1 80 ? -0.848 8.267 2.800 1.00 97.69 80 ASN A N 1
ATOM 586 C CA . ASN A 1 80 ? -0.727 6.890 3.266 1.00 97.69 80 ASN A CA 1
ATOM 587 C C . ASN A 1 80 ? -0.506 5.933 2.092 1.00 97.69 80 ASN A C 1
ATOM 589 O O . ASN A 1 80 ? 0.192 4.937 2.247 1.00 97.69 80 ASN A O 1
ATOM 593 N N . TYR A 1 81 ? -1.060 6.239 0.916 1.00 97.06 81 TYR A N 1
ATOM 594 C CA . TYR A 1 81 ? -0.833 5.484 -0.314 1.00 97.06 81 TYR A CA 1
ATOM 595 C C . TYR A 1 81 ? -1.252 6.277 -1.555 1.00 97.06 81 TYR A C 1
ATOM 597 O O . TYR A 1 81 ? -1.937 7.294 -1.463 1.00 97.06 81 TYR A O 1
ATOM 605 N N . ILE A 1 82 ? -0.873 5.767 -2.726 1.00 95.31 82 ILE A N 1
ATOM 606 C CA . ILE A 1 82 ? -1.342 6.216 -4.040 1.00 95.31 82 ILE A CA 1
ATOM 607 C C . ILE A 1 82 ? -2.044 5.044 -4.725 1.00 95.31 82 ILE A C 1
ATOM 609 O O . ILE A 1 82 ? -1.558 3.914 -4.683 1.00 95.31 82 ILE A O 1
ATOM 613 N N . ILE A 1 83 ? -3.185 5.303 -5.358 1.00 94.56 83 ILE A N 1
ATOM 614 C CA . ILE A 1 83 ? -3.910 4.297 -6.139 1.00 94.56 83 ILE A CA 1
ATOM 615 C C . ILE A 1 83 ? -3.193 4.105 -7.477 1.00 94.56 83 ILE A C 1
ATOM 617 O O . ILE A 1 83 ? -2.935 5.071 -8.191 1.00 94.56 83 ILE A O 1
ATOM 621 N N . LEU A 1 84 ? -2.886 2.858 -7.828 1.00 91.00 84 LEU A N 1
ATOM 622 C CA . LEU A 1 84 ? -2.359 2.523 -9.144 1.00 91.00 84 LEU A CA 1
ATOM 623 C C . LEU A 1 84 ? -3.520 2.399 -10.133 1.00 91.00 84 LEU A C 1
ATOM 625 O O . LEU A 1 84 ? -4.405 1.564 -9.954 1.00 91.00 84 LEU A O 1
ATOM 629 N N . ASP A 1 85 ? -3.488 3.196 -11.196 1.00 88.12 85 ASP A N 1
ATOM 630 C CA . ASP A 1 85 ? -4.511 3.232 -12.248 1.00 88.12 85 ASP A CA 1
ATOM 631 C C . ASP A 1 85 ? -4.024 2.652 -13.591 1.00 88.12 85 ASP A C 1
ATOM 633 O O . ASP A 1 85 ? -4.822 2.385 -14.490 1.00 88.12 85 ASP A O 1
ATOM 637 N N . HIS A 1 86 ? -2.719 2.393 -13.733 1.00 87.25 86 HIS A N 1
ATOM 638 C CA . HIS A 1 86 ? -2.132 1.928 -14.985 1.00 87.25 86 HIS A CA 1
ATOM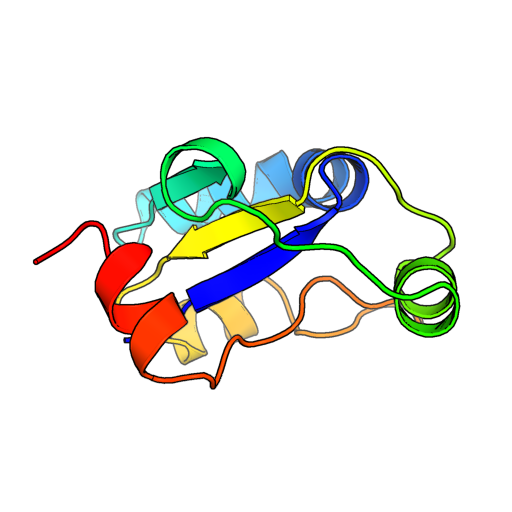 639 C C . HIS A 1 86 ? -2.504 0.456 -15.288 1.00 87.25 86 HIS A C 1
ATOM 641 O O . HIS A 1 86 ? -1.965 -0.458 -14.648 1.00 87.25 86 HIS A O 1
ATOM 647 N N . PRO A 1 87 ? -3.311 0.155 -16.331 1.00 86.94 87 PRO A N 1
ATOM 648 C CA . PRO A 1 87 ? -3.925 -1.169 -16.505 1.00 86.94 87 PRO A CA 1
ATOM 649 C C . PRO A 1 87 ? -2.932 -2.331 -16.614 1.00 86.94 87 PRO A C 1
ATOM 651 O O . PRO A 1 87 ? -3.147 -3.402 -16.052 1.00 86.94 87 PRO A O 1
ATOM 654 N N . ARG A 1 88 ? -1.798 -2.125 -17.303 1.00 85.50 88 ARG A N 1
ATOM 655 C CA . ARG A 1 88 ? -0.759 -3.168 -17.427 1.00 85.50 88 ARG A CA 1
ATOM 656 C C . ARG A 1 88 ? -0.023 -3.439 -16.118 1.00 85.50 88 ARG A C 1
ATOM 658 O O . ARG A 1 88 ? 0.467 -4.546 -15.931 1.00 85.50 88 ARG A O 1
ATOM 665 N N . ALA A 1 89 ? 0.114 -2.424 -15.265 1.00 85.62 89 ALA A N 1
ATOM 666 C CA . ALA A 1 89 ? 0.766 -2.588 -13.972 1.00 85.62 89 ALA A CA 1
ATOM 667 C C . ALA A 1 89 ? -0.178 -3.344 -13.039 1.00 85.62 89 ALA A C 1
ATOM 669 O O . ALA A 1 89 ? 0.229 -4.340 -12.452 1.00 85.62 89 ALA A O 1
ATOM 670 N N . ILE A 1 90 ? -1.456 -2.948 -13.020 1.00 88.25 90 ILE A N 1
ATOM 671 C CA . ILE A 1 90 ? -2.506 -3.634 -12.264 1.00 88.25 90 ILE A CA 1
ATOM 672 C C . ILE A 1 90 ? -2.554 -5.117 -12.635 1.00 88.25 90 ILE A C 1
ATOM 674 O O . ILE A 1 90 ? -2.416 -5.953 -11.755 1.00 88.25 90 ILE A O 1
ATOM 678 N N . ALA A 1 91 ? -2.626 -5.453 -13.927 1.00 87.81 91 ALA A N 1
ATOM 679 C CA . ALA A 1 91 ? -2.688 -6.845 -14.382 1.00 87.81 91 ALA A CA 1
ATOM 680 C C . ALA A 1 91 ? -1.469 -7.704 -13.986 1.00 87.81 91 ALA A C 1
ATOM 682 O O . ALA A 1 91 ? -1.580 -8.920 -13.913 1.00 87.81 91 ALA A O 1
ATOM 683 N N . ARG A 1 92 ? -0.294 -7.098 -13.761 1.00 85.75 92 ARG A N 1
ATOM 684 C CA . ARG A 1 92 ? 0.898 -7.818 -13.276 1.00 85.75 92 ARG A CA 1
ATOM 685 C C . ARG A 1 92 ? 0.952 -7.916 -11.759 1.00 85.75 92 ARG A C 1
ATOM 687 O O . ARG A 1 92 ? 1.553 -8.846 -11.235 1.00 85.75 92 ARG A O 1
ATOM 694 N N . LEU A 1 93 ? 0.413 -6.919 -11.067 1.00 86.75 93 LEU A N 1
ATOM 695 C CA . LEU A 1 93 ? 0.472 -6.811 -9.615 1.00 86.75 93 LEU A CA 1
ATOM 696 C C . LEU A 1 93 ? -0.659 -7.581 -8.939 1.00 86.75 93 LEU A C 1
ATOM 698 O O . LEU A 1 93 ? -0.447 -8.100 -7.844 1.00 86.75 93 LEU A O 1
ATOM 702 N N . ASP A 1 94 ? -1.802 -7.710 -9.606 1.00 86.00 94 ASP A N 1
ATOM 703 C CA . ASP A 1 94 ? -2.958 -8.477 -9.159 1.00 86.00 94 ASP A CA 1
ATOM 704 C C . ASP A 1 94 ? -2.536 -9.891 -8.701 1.00 86.00 94 ASP A C 1
ATOM 706 O O . ASP A 1 94 ? -1.958 -10.655 -9.477 1.00 86.00 94 ASP A O 1
ATOM 710 N N . PRO A 1 95 ? -2.714 -10.231 -7.413 1.00 83.44 95 PRO A N 1
ATOM 711 C CA . PRO A 1 95 ? -2.370 -11.545 -6.895 1.00 83.44 95 PRO A CA 1
ATOM 712 C C . PRO A 1 95 ? -3.561 -12.510 -6.786 1.00 83.44 95 PRO A C 1
ATOM 714 O O . PRO A 1 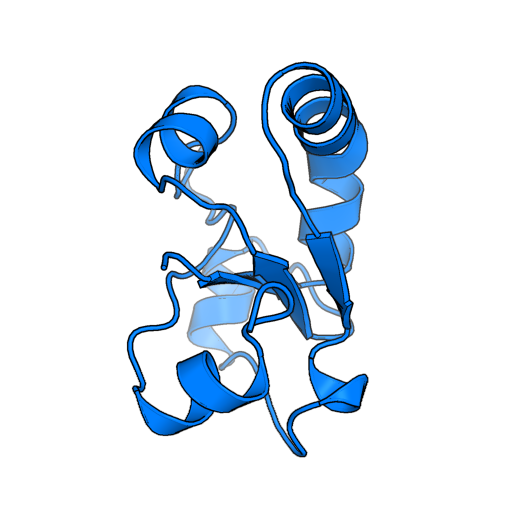95 ? -3.382 -13.616 -6.279 1.00 83.44 95 PRO A O 1
ATOM 717 N N . PHE A 1 96 ? -4.764 -12.091 -7.179 1.00 80.88 96 PHE A N 1
ATOM 718 C CA . PHE A 1 96 ? -5.988 -12.893 -7.084 1.00 80.88 96 PHE A CA 1
ATOM 719 C C . PHE A 1 96 ? -6.485 -13.376 -8.456 1.00 80.88 96 PHE A C 1
ATOM 721 O O . PHE A 1 96 ? -7.600 -13.892 -8.554 1.00 80.88 96 PHE A O 1
ATOM 728 N N . THR A 1 97 ? -5.667 -13.195 -9.496 1.00 70.62 97 THR A N 1
ATOM 729 C CA . THR A 1 97 ? -5.875 -13.707 -10.859 1.00 70.62 97 THR A CA 1
ATOM 730 C C . THR A 1 97 ? -5.136 -15.012 -11.112 1.00 70.62 97 THR A C 1
ATOM 732 O O . THR A 1 97 ? -4.098 -15.260 -10.457 1.00 70.62 97 THR A O 1
#

Organism: NCBI:txid3137370

Foldseek 3Di:
DWKKKDAPQLCVVCVVLVVVLVVPFPKDKDFLVVFDVDDDDDPVLCVLQVVGHHTIMMMDTPDVVSVCVSPNCDDPSHGSIGIDPDVVSCVRVDPPD

Radius of gyration: 12.41 Å; chains: 1; bounding box: 26×30×30 Å

Sequence (97 aa):
MPIVAMPEQTLSRLRDRLDDLSKRVALQVFAADTKVPALIFTSSETAAFGGDNGAAMVVAVPELDALENAIPASEDGRLNYIILDHPRAIARLDPFT

pLDDT: mean 92.11, std 5.82, range [70.62, 97.69]